Protein AF-A0A3N5I6E6-F1 (afdb_monomer_lite)

Foldseek 3Di:
DDDDDDDDDDPPPPDPPDPPDQDPLQVLLVVLQVVQCVQAVQKDWDDADNQNKTKIKGFPDRNVVSSCVSSVVSQWDKDWDDDDPRITTIITGHHDD

Sequence (9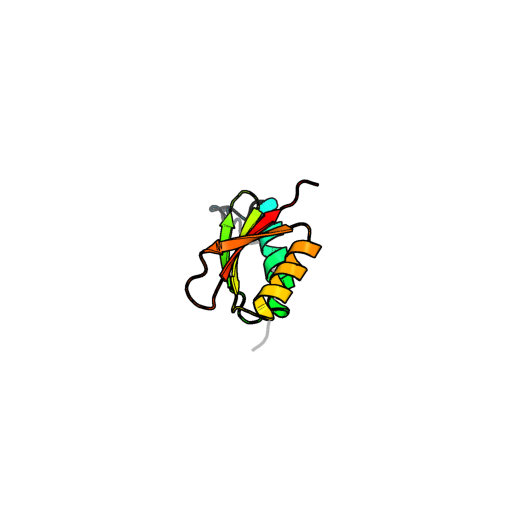7 aa):
MTRRLACVRGLVAVGLAGCAGLTAPQEQGWRAFHDCQPAASSAALEDLTLSGRVNYRTQEGVDFSAMKACMESRGYACDLGLAIGARPHTHCYPKSS

pLDDT: mean 81.46, std 18.63, range [40.81, 97.56]

Structure (mmCIF, N/CA/C/O backbone):
data_AF-A0A3N5I6E6-F1
#
_entry.id   AF-A0A3N5I6E6-F1
#
loop_
_atom_site.group_PDB
_atom_site.id
_atom_site.type_symbol
_atom_site.label_atom_id
_atom_site.label_alt_id
_atom_site.label_comp_id
_atom_site.label_asym_id
_atom_site.label_entity_id
_atom_site.label_seq_id
_atom_site.pdbx_PDB_ins_code
_atom_site.Cartn_x
_atom_site.Cartn_y
_atom_site.Cartn_z
_atom_site.occupancy
_atom_site.B_iso_or_equiv
_atom_site.auth_seq_id
_atom_site.auth_comp_id
_atom_site.auth_asym_id
_atom_site.auth_atom_id
_atom_site.pdbx_PDB_model_num
ATOM 1 N N . MET A 1 1 ? -30.050 24.456 -38.435 1.00 47.41 1 MET A N 1
ATOM 2 C CA . MET A 1 1 ? -30.247 23.129 -37.811 1.00 47.41 1 MET A CA 1
ATOM 3 C C . MET A 1 1 ? -29.920 22.045 -38.830 1.00 47.41 1 MET A C 1
ATOM 5 O O . MET A 1 1 ? -30.232 22.228 -39.998 1.00 47.41 1 MET A O 1
ATOM 9 N N . THR A 1 2 ? -29.345 20.940 -38.341 1.00 40.81 2 THR A N 1
ATOM 10 C CA . THR A 1 2 ? -29.273 19.600 -38.966 1.00 40.81 2 THR A CA 1
ATOM 11 C C . THR A 1 2 ? -28.009 19.228 -39.765 1.00 40.81 2 THR A C 1
ATOM 13 O O . THR A 1 2 ? -27.923 19.430 -40.967 1.00 40.81 2 THR A O 1
ATOM 16 N N . ARG A 1 3 ? -27.088 18.577 -39.027 1.00 50.91 3 ARG A N 1
ATOM 17 C CA . ARG A 1 3 ? -26.339 17.331 -39.317 1.00 50.91 3 ARG A CA 1
ATOM 18 C C . ARG A 1 3 ? -25.658 17.156 -40.683 1.00 50.91 3 ARG A C 1
ATOM 20 O O . ARG A 1 3 ? -26.331 17.077 -41.702 1.00 50.91 3 ARG A O 1
ATOM 27 N N . ARG A 1 4 ? -24.381 16.755 -40.631 1.00 48.66 4 ARG A N 1
ATOM 28 C CA . ARG A 1 4 ? -23.895 15.487 -41.216 1.00 48.66 4 ARG A CA 1
ATOM 29 C C . ARG A 1 4 ? -22.528 15.116 -40.636 1.00 48.66 4 ARG A C 1
ATOM 31 O O . ARG A 1 4 ? -21.570 15.871 -40.745 1.00 48.66 4 ARG A O 1
ATOM 38 N N . LEU A 1 5 ? -22.485 13.941 -40.007 1.00 54.66 5 LEU A N 1
ATOM 39 C CA . LEU A 1 5 ? -21.265 13.175 -39.787 1.00 54.66 5 LEU A CA 1
ATOM 40 C C . LEU A 1 5 ? -20.609 12.894 -41.146 1.00 54.66 5 LEU A C 1
ATOM 42 O O . LEU A 1 5 ? -21.295 12.427 -42.053 1.00 54.66 5 LEU A O 1
ATOM 46 N N . ALA A 1 6 ? -19.298 13.085 -41.255 1.00 45.50 6 ALA A N 1
ATOM 47 C CA . ALA A 1 6 ? -18.466 12.345 -42.199 1.00 45.50 6 ALA A CA 1
ATOM 48 C C . ALA A 1 6 ? -17.021 12.345 -41.688 1.00 45.50 6 ALA A C 1
ATOM 50 O O . ALA A 1 6 ? -16.291 13.327 -41.770 1.00 45.50 6 ALA A O 1
ATOM 51 N N . CYS A 1 7 ? -16.665 11.214 -41.095 1.00 47.50 7 CYS A N 1
ATOM 52 C CA . CYS A 1 7 ? -15.341 10.835 -40.645 1.00 47.50 7 CYS A CA 1
ATOM 53 C C . CYS A 1 7 ? -14.402 10.739 -41.858 1.00 47.50 7 CYS A C 1
ATOM 55 O O . CYS A 1 7 ? -14.628 9.887 -42.711 1.00 47.50 7 CYS A O 1
ATOM 57 N N . VAL A 1 8 ? -13.353 11.562 -41.948 1.00 46.03 8 VAL A N 1
ATOM 58 C CA . VAL A 1 8 ? -12.215 11.286 -42.839 1.00 46.03 8 VAL A CA 1
ATOM 59 C C . VAL A 1 8 ? -10.918 11.699 -42.149 1.00 46.03 8 VAL A C 1
ATOM 61 O O . VAL A 1 8 ? -10.545 12.864 -42.119 1.00 46.03 8 VAL A O 1
ATOM 64 N N . ARG A 1 9 ? -10.242 10.675 -41.615 1.00 48.44 9 ARG A N 1
ATOM 65 C CA . ARG A 1 9 ? -8.791 10.465 -41.724 1.00 48.44 9 ARG A CA 1
ATOM 66 C C . ARG A 1 9 ? -7.916 11.698 -41.466 1.00 48.44 9 ARG A C 1
ATOM 68 O O . ARG A 1 9 ? -7.191 12.150 -42.343 1.00 48.44 9 ARG A O 1
ATOM 75 N N . GLY A 1 10 ? -7.914 12.171 -40.227 1.00 41.88 10 GLY A N 1
ATOM 76 C CA . GLY A 1 10 ? -6.770 12.897 -39.685 1.00 41.88 10 GLY A CA 1
ATOM 77 C C . GLY A 1 10 ? -5.907 11.907 -38.920 1.00 41.88 10 GLY A C 1
ATOM 78 O O . GLY A 1 10 ? -6.340 11.404 -37.889 1.00 41.88 10 GLY A O 1
ATOM 79 N N . LEU A 1 11 ? -4.728 11.586 -39.448 1.00 50.59 11 LEU A N 1
ATOM 80 C CA . LEU A 1 11 ? -3.659 10.876 -38.751 1.00 50.59 11 LEU A CA 1
ATOM 81 C C . LEU A 1 11 ? -3.327 11.615 -37.451 1.00 50.59 11 LEU A C 1
ATOM 83 O O . LEU A 1 11 ? -2.500 12.520 -37.429 1.00 50.59 11 LEU A O 1
ATOM 87 N N . VAL A 1 12 ? -3.970 11.224 -36.356 1.00 46.72 12 VAL A N 1
ATOM 88 C CA . VAL A 1 12 ? -3.564 11.633 -35.016 1.00 46.72 12 VAL A CA 1
ATOM 89 C C . VAL A 1 12 ? -2.438 10.689 -34.603 1.00 46.72 12 VAL A C 1
ATOM 91 O O . VAL A 1 12 ? -2.597 9.796 -33.779 1.00 46.72 12 VAL A O 1
ATOM 94 N N . ALA A 1 13 ? -1.279 10.880 -35.234 1.00 48.59 13 ALA A N 1
ATOM 95 C CA . ALA A 1 13 ? 0.001 10.514 -34.654 1.00 48.59 13 ALA A CA 1
ATOM 96 C C . ALA A 1 13 ? 0.253 11.487 -33.490 1.00 48.59 13 ALA A C 1
ATOM 98 O O . ALA A 1 13 ? 1.049 12.417 -33.598 1.00 48.59 13 ALA A O 1
ATOM 99 N N . VAL A 1 14 ? -0.506 11.341 -32.398 1.00 55.41 14 VAL A N 1
ATOM 100 C CA . VAL A 1 14 ? -0.167 12.013 -31.143 1.00 55.41 14 VAL A CA 1
ATOM 101 C C . VAL A 1 14 ? 1.071 11.317 -30.627 1.00 55.41 14 VAL A C 1
ATOM 103 O O . VAL A 1 14 ? 1.081 10.107 -30.404 1.00 55.41 14 VAL A O 1
ATOM 106 N N . GLY A 1 15 ? 2.134 12.108 -30.562 1.00 43.91 15 GLY A N 1
ATOM 107 C CA . GLY A 1 15 ? 3.467 11.668 -30.233 1.00 43.91 15 GLY A CA 1
ATOM 108 C C . GLY A 1 15 ? 3.484 10.801 -28.984 1.00 43.91 15 GLY A C 1
ATOM 109 O O . GLY A 1 15 ? 2.900 11.134 -27.954 1.00 43.91 15 GLY A O 1
ATOM 110 N N . LEU A 1 16 ? 4.231 9.709 -29.099 1.00 48.34 16 LEU A N 1
ATOM 111 C CA . LEU A 1 16 ? 4.863 8.991 -28.003 1.00 48.34 16 LEU A CA 1
ATOM 112 C C . LEU A 1 16 ? 5.816 9.950 -27.267 1.00 48.34 16 LEU A C 1
ATOM 114 O O . LEU A 1 16 ? 7.033 9.856 -27.384 1.00 48.34 16 LEU A O 1
ATOM 118 N N . ALA A 1 17 ? 5.266 10.912 -26.535 1.00 48.91 17 ALA A N 1
ATOM 119 C CA . ALA A 1 17 ? 5.997 11.714 -25.571 1.00 48.91 17 ALA A CA 1
ATOM 120 C C . ALA A 1 17 ? 5.859 11.028 -24.203 1.00 48.91 17 ALA A C 1
ATOM 122 O O . ALA A 1 17 ? 5.014 11.38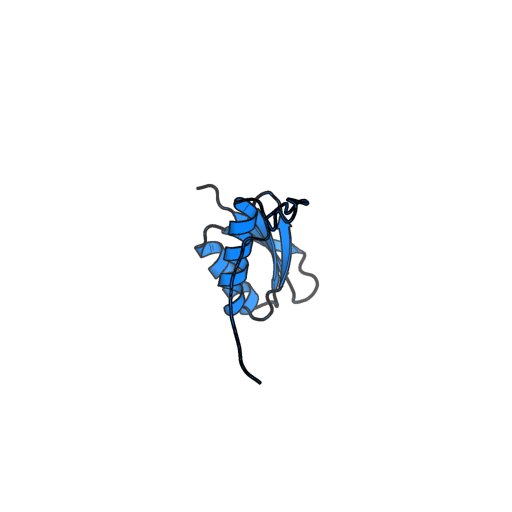7 -23.395 1.00 48.91 17 ALA A O 1
ATOM 123 N N . GLY A 1 18 ? 6.657 9.978 -23.990 1.00 47.00 18 GLY A N 1
ATOM 124 C CA . GLY A 1 18 ? 7.062 9.507 -22.660 1.00 47.00 18 GLY A CA 1
ATOM 125 C C . GLY A 1 18 ? 5.964 9.151 -21.650 1.00 47.00 18 GLY A C 1
ATOM 126 O O . GLY A 1 18 ? 6.005 9.641 -20.527 1.00 47.00 18 GLY A O 1
ATOM 127 N N . CYS A 1 19 ? 5.037 8.243 -21.968 1.00 53.19 19 CYS A N 1
ATOM 128 C CA . CYS A 1 19 ? 4.311 7.519 -20.919 1.00 53.19 19 CYS A CA 1
ATOM 129 C C . CYS A 1 19 ? 5.221 6.408 -20.380 1.00 53.19 19 CYS A C 1
ATOM 131 O O . CYS A 1 19 ? 5.113 5.258 -20.803 1.00 53.19 19 CYS A O 1
ATOM 133 N N . ALA A 1 20 ? 6.143 6.735 -19.475 1.00 61.53 20 ALA A N 1
ATOM 134 C CA . ALA A 1 20 ? 6.748 5.713 -18.627 1.00 61.53 20 ALA A CA 1
ATOM 135 C C . ALA A 1 20 ? 5.642 5.192 -17.691 1.00 61.53 20 ALA A C 1
ATOM 137 O O . ALA A 1 20 ? 5.440 5.713 -16.599 1.00 61.53 20 ALA A O 1
ATOM 138 N N . GLY A 1 21 ? 4.834 4.252 -18.190 1.00 77.38 21 GLY A N 1
ATOM 139 C CA . GLY A 1 21 ? 3.812 3.567 -17.407 1.00 77.38 21 GLY A CA 1
ATOM 140 C C . GLY A 1 21 ? 4.439 2.792 -16.250 1.00 77.38 21 GLY A C 1
ATOM 141 O O . GLY A 1 21 ? 5.653 2.576 -16.218 1.00 77.38 21 GLY A O 1
ATOM 142 N N . LEU A 1 22 ? 3.605 2.371 -15.300 1.00 85.25 22 LEU A N 1
ATOM 143 C CA . LEU A 1 22 ? 4.046 1.509 -14.208 1.00 85.25 22 LEU A CA 1
ATOM 144 C C . LEU A 1 22 ? 4.730 0.259 -14.776 1.00 85.25 22 LEU A C 1
ATOM 146 O O . LEU A 1 22 ? 4.264 -0.335 -15.754 1.00 85.25 22 LEU A O 1
ATOM 150 N N . THR A 1 23 ? 5.837 -0.157 -14.161 1.00 90.81 23 THR A N 1
ATOM 151 C CA . THR A 1 23 ? 6.412 -1.476 -14.453 1.00 90.81 23 THR A CA 1
ATOM 152 C C . THR A 1 23 ? 5.397 -2.566 -14.095 1.00 90.81 23 THR A C 1
ATOM 154 O O . THR A 1 23 ? 4.501 -2.339 -13.284 1.00 90.81 23 THR A O 1
ATOM 157 N N . ALA A 1 24 ? 5.521 -3.777 -14.647 1.00 92.00 24 ALA A N 1
ATOM 158 C CA . ALA A 1 24 ? 4.594 -4.862 -14.301 1.00 92.00 24 ALA A CA 1
ATOM 159 C C . ALA A 1 24 ? 4.498 -5.132 -12.775 1.00 92.00 24 ALA A C 1
ATOM 161 O O . ALA A 1 24 ? 3.378 -5.252 -12.275 1.00 92.00 24 ALA A O 1
ATOM 162 N N . PRO A 1 25 ? 5.608 -5.138 -12.002 1.00 92.38 25 PRO A N 1
ATOM 163 C CA . PRO A 1 25 ? 5.538 -5.226 -10.541 1.00 92.38 25 PRO A CA 1
ATOM 164 C C . PRO A 1 25 ? 4.799 -4.054 -9.884 1.00 92.38 25 PRO A C 1
ATOM 166 O O . PRO A 1 25 ? 4.047 -4.252 -8.930 1.00 92.38 25 PRO A O 1
ATOM 169 N N . GLN A 1 26 ? 4.988 -2.831 -10.388 1.00 94.25 26 GLN A N 1
ATOM 170 C CA . GLN A 1 26 ? 4.262 -1.664 -9.892 1.00 94.25 26 GLN A CA 1
ATOM 171 C C . GLN A 1 26 ? 2.767 -1.767 -10.195 1.00 94.25 26 GLN A C 1
ATOM 173 O O . GLN A 1 26 ? 1.955 -1.590 -9.296 1.00 94.25 26 GLN A O 1
ATOM 178 N N . GLU A 1 27 ? 2.391 -2.114 -11.423 1.00 94.62 27 GLU A N 1
ATOM 179 C CA . GLU A 1 27 ? 0.994 -2.295 -11.823 1.00 94.62 27 GLU A CA 1
ATOM 180 C C . GLU A 1 27 ? 0.292 -3.343 -10.942 1.00 94.62 27 GLU A C 1
ATOM 182 O O . GLU A 1 27 ? -0.841 -3.137 -10.507 1.00 94.62 27 GLU A O 1
ATOM 187 N N . GLN A 1 28 ? 0.977 -4.443 -10.607 1.00 94.94 28 GLN A N 1
ATOM 188 C CA . GLN A 1 28 ? 0.457 -5.445 -9.677 1.00 94.94 28 GLN A CA 1
ATOM 189 C C . GLN A 1 28 ? 0.236 -4.865 -8.272 1.00 94.94 28 GLN A C 1
ATOM 191 O O . GLN A 1 28 ? -0.835 -5.060 -7.695 1.00 94.94 28 GLN A O 1
ATOM 196 N N . GLY A 1 29 ? 1.213 -4.120 -7.743 1.00 95.56 29 GLY A N 1
ATOM 197 C CA . GLY A 1 29 ? 1.111 -3.463 -6.436 1.00 95.56 29 GLY A CA 1
ATOM 198 C C . GLY A 1 29 ? -0.001 -2.422 -6.373 1.00 95.56 29 GLY A C 1
ATOM 199 O O . GLY A 1 29 ? -0.779 -2.406 -5.420 1.00 95.56 29 GLY A O 1
ATOM 200 N N . TRP A 1 30 ? -0.124 -1.606 -7.419 1.00 95.81 30 TRP A N 1
ATOM 201 C CA . TRP A 1 30 ? -1.188 -0.621 -7.579 1.00 95.81 30 TRP A CA 1
ATOM 202 C C . TRP A 1 30 ? -2.571 -1.274 -7.527 1.00 95.81 30 TRP A C 1
ATOM 204 O O . TRP A 1 30 ? -3.429 -0.863 -6.745 1.00 95.81 30 TRP A O 1
ATOM 214 N N . ARG A 1 31 ? -2.778 -2.335 -8.319 1.00 96.81 31 ARG A N 1
ATOM 215 C CA . ARG A 1 31 ? -4.045 -3.078 -8.342 1.00 96.81 31 ARG A CA 1
ATOM 216 C C . ARG A 1 31 ? -4.346 -3.734 -7.002 1.00 96.81 31 ARG A C 1
ATOM 218 O O . ARG A 1 31 ? -5.460 -3.610 -6.510 1.00 96.81 31 ARG A O 1
ATOM 225 N N . ALA A 1 32 ? -3.363 -4.398 -6.394 1.00 97.12 32 ALA A N 1
ATOM 226 C CA . ALA A 1 32 ? -3.545 -5.039 -5.095 1.00 97.12 32 ALA A CA 1
ATOM 227 C C . ALA A 1 32 ? -3.974 -4.027 -4.025 1.00 97.12 32 ALA A C 1
ATOM 229 O O . ALA A 1 32 ? -4.939 -4.280 -3.308 1.00 97.12 32 ALA A O 1
ATOM 230 N N . PHE A 1 33 ? -3.318 -2.862 -3.976 1.00 97.44 33 PHE A N 1
ATOM 231 C CA . PHE A 1 33 ? -3.693 -1.789 -3.063 1.00 97.44 33 PHE A CA 1
ATOM 232 C C . PHE A 1 33 ? -5.132 -1.316 -3.302 1.00 97.44 33 PHE A C 1
ATOM 234 O O . PHE A 1 33 ? -5.936 -1.320 -2.372 1.00 97.44 33 PHE A O 1
ATOM 241 N N . HIS A 1 34 ? -5.478 -0.930 -4.532 1.00 97.25 34 HIS A N 1
ATOM 242 C CA . HIS A 1 34 ? -6.791 -0.346 -4.816 1.00 97.25 34 HIS A CA 1
ATOM 243 C C . HIS A 1 34 ? -7.943 -1.339 -4.705 1.00 97.25 34 HIS A C 1
ATOM 245 O O . HIS A 1 34 ? -9.043 -0.941 -4.335 1.00 97.25 34 HIS A O 1
ATOM 251 N N . ASP A 1 35 ? -7.696 -2.622 -4.945 1.00 97.56 35 ASP A N 1
ATOM 252 C CA . ASP A 1 35 ? -8.699 -3.650 -4.696 1.00 97.56 35 ASP A CA 1
ATOM 253 C C . ASP A 1 35 ? -8.927 -3.889 -3.191 1.00 97.56 35 ASP A C 1
ATOM 255 O O . ASP A 1 35 ? -10.014 -4.307 -2.795 1.00 97.56 35 ASP A O 1
ATOM 259 N N . CYS A 1 36 ? -7.914 -3.650 -2.350 1.00 96.81 36 CYS A N 1
ATOM 260 C CA . CYS A 1 36 ? -8.003 -3.803 -0.894 1.00 96.81 36 CYS A CA 1
ATOM 261 C C . CYS A 1 36 ? -8.489 -2.539 -0.174 1.00 96.81 36 CYS A C 1
ATOM 263 O O . CYS A 1 36 ? -9.093 -2.637 0.892 1.00 96.81 36 CYS A O 1
ATOM 265 N N . GLN A 1 37 ? -8.284 -1.360 -0.765 1.00 96.50 37 GLN A N 1
ATOM 266 C CA . GLN A 1 37 ? -8.674 -0.067 -0.201 1.00 96.50 37 GLN A CA 1
ATOM 267 C C . GLN A 1 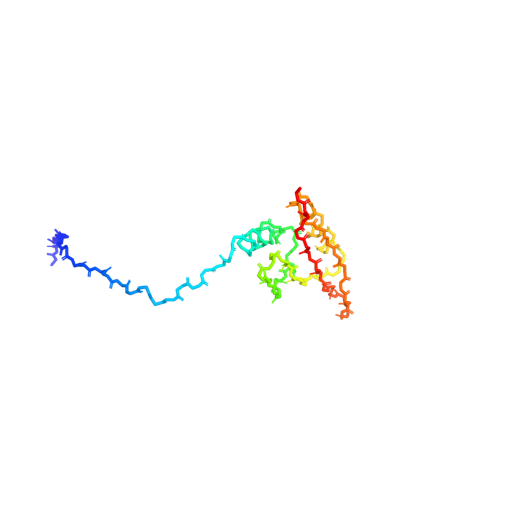37 ? -10.155 0.015 0.240 1.00 96.50 37 GLN A C 1
ATOM 269 O O . GLN A 1 37 ? -10.414 0.597 1.292 1.00 96.50 37 GLN A O 1
ATOM 274 N N . PRO A 1 38 ? -11.144 -0.589 -0.455 1.00 95.50 38 PRO A N 1
ATOM 275 C CA . PRO A 1 38 ? -12.534 -0.587 0.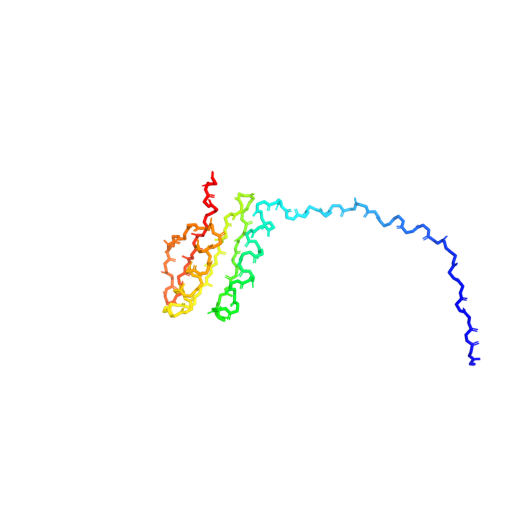005 1.00 95.50 38 PRO A CA 1
ATOM 276 C C . PRO A 1 38 ? -12.759 -1.262 1.367 1.00 95.50 38 PRO A C 1
ATOM 278 O O . PRO A 1 38 ? -13.733 -0.939 2.041 1.00 95.50 38 PRO A O 1
ATOM 281 N N . ALA A 1 39 ? -11.877 -2.179 1.784 1.00 90.69 39 ALA A N 1
ATOM 282 C CA . ALA A 1 39 ? -11.948 -2.831 3.094 1.00 90.69 39 ALA A CA 1
ATOM 283 C C . ALA A 1 39 ? -11.384 -1.962 4.236 1.00 90.69 39 ALA A C 1
ATOM 285 O O . ALA A 1 39 ? -11.602 -2.278 5.403 1.00 90.69 39 ALA A O 1
ATOM 286 N N . ALA A 1 40 ? -10.671 -0.880 3.909 1.00 92.44 40 ALA A N 1
ATOM 287 C CA . ALA A 1 40 ? -10.037 0.031 4.856 1.00 92.44 40 ALA A CA 1
ATOM 288 C C . ALA A 1 40 ? -10.123 1.471 4.331 1.00 92.44 40 ALA A C 1
ATOM 290 O O . ALA A 1 40 ? -9.230 1.962 3.642 1.00 92.44 40 ALA A O 1
ATOM 291 N N . SER A 1 41 ? -11.210 2.168 4.664 1.00 90.50 41 SER A N 1
ATOM 292 C CA . SER A 1 41 ? -11.515 3.495 4.106 1.00 90.50 41 SER A CA 1
ATOM 293 C C . SER A 1 41 ? -10.454 4.567 4.394 1.00 90.50 41 SER A C 1
ATOM 295 O O . SER A 1 41 ? -10.322 5.528 3.636 1.00 90.50 41 SER A O 1
ATOM 297 N N . SER A 1 42 ? -9.669 4.402 5.465 1.00 93.12 42 SER A N 1
ATOM 298 C CA . SER A 1 42 ? -8.562 5.298 5.813 1.00 93.12 42 SER A CA 1
ATOM 299 C C . SER A 1 42 ? -7.252 4.999 5.071 1.00 93.12 42 SER A C 1
ATOM 301 O O . SER A 1 42 ? -6.285 5.756 5.233 1.00 93.12 42 SER A O 1
ATOM 303 N N . ALA A 1 43 ? -7.197 3.916 4.283 1.00 94.06 43 ALA A N 1
ATOM 304 C CA . ALA A 1 43 ? -6.007 3.504 3.554 1.00 94.06 43 ALA A CA 1
ATOM 305 C C . ALA A 1 43 ? -5.637 4.530 2.479 1.00 94.06 43 ALA A C 1
ATOM 307 O O . ALA A 1 43 ? -6.426 4.853 1.586 1.00 94.06 43 ALA A O 1
ATOM 308 N N . ALA A 1 44 ? -4.401 5.012 2.539 1.00 95.12 44 ALA A N 1
ATOM 309 C CA . ALA A 1 44 ? -3.834 5.920 1.557 1.00 95.12 44 ALA A CA 1
ATOM 310 C C . ALA A 1 44 ? -2.465 5.408 1.110 1.00 95.12 44 ALA A C 1
ATOM 312 O O . ALA A 1 44 ? -1.576 5.206 1.939 1.00 95.12 44 ALA A O 1
ATOM 313 N N . LEU A 1 45 ? -2.314 5.222 -0.200 1.00 95.62 45 LEU A N 1
ATOM 314 C CA . LEU A 1 45 ? -1.045 4.872 -0.823 1.00 95.62 45 LEU A CA 1
ATOM 315 C C . LEU A 1 45 ? -0.070 6.042 -0.665 1.00 95.62 45 LEU A C 1
ATOM 317 O O . LEU A 1 45 ? -0.424 7.186 -0.949 1.00 95.62 45 LEU A O 1
ATOM 321 N N . GLU A 1 46 ? 1.140 5.752 -0.201 1.00 94.12 46 GLU A N 1
ATOM 322 C CA . GLU A 1 46 ? 2.207 6.741 -0.036 1.00 94.12 46 GLU A CA 1
ATOM 323 C C . GLU A 1 46 ? 3.254 6.615 -1.137 1.00 94.12 46 GLU A C 1
ATOM 325 O O . GLU A 1 46 ? 3.672 7.618 -1.707 1.00 94.12 46 GLU A O 1
ATOM 330 N N . ASP A 1 47 ? 3.666 5.385 -1.443 1.00 93.38 47 ASP A N 1
ATOM 331 C CA . ASP A 1 47 ? 4.698 5.116 -2.437 1.00 93.38 47 ASP A CA 1
ATOM 332 C C . ASP A 1 47 ? 4.548 3.707 -3.030 1.00 93.38 47 ASP A C 1
ATOM 334 O O . ASP A 1 47 ? 4.019 2.785 -2.401 1.00 93.38 47 ASP A O 1
ATOM 338 N N . LEU A 1 48 ? 5.028 3.551 -4.260 1.00 94.19 48 LEU A N 1
ATOM 339 C CA . LEU A 1 48 ? 5.012 2.311 -5.020 1.00 94.19 48 LEU A CA 1
ATOM 340 C C . LEU A 1 48 ? 6.338 2.164 -5.769 1.00 94.19 48 LEU A C 1
ATOM 342 O O . LEU A 1 48 ? 6.578 2.788 -6.806 1.00 94.19 48 LEU A O 1
ATOM 346 N N . THR A 1 49 ? 7.211 1.304 -5.256 1.00 93.56 49 THR A N 1
ATOM 347 C CA . THR A 1 49 ? 8.573 1.173 -5.786 1.00 93.56 49 THR A CA 1
ATOM 348 C C . THR A 1 49 ? 8.614 0.360 -7.077 1.00 93.56 49 THR A C 1
ATOM 350 O O . THR A 1 49 ? 7.749 -0.475 -7.330 1.00 93.56 49 THR A O 1
ATOM 353 N N . LEU A 1 50 ? 9.691 0.501 -7.858 1.00 91.88 50 LEU A N 1
ATOM 354 C CA . LEU A 1 50 ? 9.925 -0.290 -9.079 1.00 91.88 50 LEU A CA 1
ATOM 355 C C . LEU A 1 50 ? 9.905 -1.813 -8.855 1.00 91.88 50 LEU A C 1
ATOM 357 O O . LEU A 1 50 ? 9.618 -2.559 -9.789 1.00 91.88 50 LEU A O 1
ATOM 361 N N . SER A 1 51 ? 10.189 -2.272 -7.630 1.00 91.81 51 SER A N 1
ATOM 362 C CA . SER A 1 51 ? 10.131 -3.686 -7.240 1.00 91.81 51 SER A CA 1
ATOM 363 C C . SER A 1 51 ? 8.713 -4.178 -6.928 1.00 91.81 51 SER A C 1
ATOM 365 O O . SER A 1 51 ? 8.551 -5.323 -6.522 1.00 91.81 51 SER A O 1
ATOM 367 N N . GLY A 1 52 ? 7.697 -3.318 -7.043 1.00 93.25 52 GLY A N 1
ATOM 368 C CA . GLY A 1 52 ? 6.315 -3.623 -6.680 1.00 93.25 52 GLY A CA 1
ATOM 369 C C . GLY A 1 52 ? 6.032 -3.564 -5.179 1.00 93.25 52 GLY A C 1
ATOM 370 O O . GLY A 1 52 ? 4.987 -4.046 -4.751 1.00 93.25 52 GLY A O 1
ATOM 371 N N . ARG A 1 53 ? 6.936 -2.995 -4.362 1.00 95.31 53 ARG A N 1
ATOM 372 C CA . ARG A 1 53 ? 6.665 -2.786 -2.931 1.00 95.31 53 ARG A CA 1
ATOM 373 C C . ARG A 1 53 ? 5.646 -1.665 -2.778 1.00 95.31 53 ARG A C 1
ATOM 375 O O . ARG A 1 53 ? 5.860 -0.567 -3.289 1.00 95.31 53 ARG A O 1
ATOM 382 N N . VAL A 1 54 ? 4.584 -1.951 -2.039 1.00 96.31 54 VAL A N 1
ATOM 383 C CA . VAL A 1 54 ? 3.493 -1.021 -1.755 1.00 96.31 54 VAL A CA 1
ATOM 384 C C . VAL A 1 54 ? 3.701 -0.442 -0.364 1.00 96.31 54 VAL A C 1
ATOM 386 O O . VAL A 1 54 ? 3.722 -1.183 0.618 1.00 96.31 54 VAL A O 1
ATOM 389 N N . ASN A 1 55 ? 3.840 0.876 -0.281 1.00 94.94 55 ASN A N 1
ATOM 390 C CA . ASN A 1 55 ? 3.907 1.610 0.975 1.00 94.94 55 ASN A CA 1
ATOM 391 C C . ASN A 1 55 ? 2.599 2.372 1.156 1.00 94.94 55 ASN A C 1
ATOM 393 O O . ASN A 1 55 ? 2.228 3.182 0.305 1.00 94.94 55 ASN A O 1
ATOM 397 N N . TYR A 1 56 ? 1.897 2.128 2.253 1.00 94.25 56 TYR A N 1
ATOM 398 C CA . TYR A 1 56 ? 0.656 2.831 2.547 1.00 94.25 56 TYR A CA 1
ATOM 399 C C . TYR A 1 56 ? 0.520 3.127 4.033 1.00 94.25 56 TYR A C 1
ATOM 401 O O . TYR A 1 56 ? 1.133 2.483 4.882 1.00 94.25 56 TYR A O 1
ATOM 409 N N . ARG A 1 57 ? -0.361 4.073 4.339 1.00 93.44 57 ARG A N 1
ATOM 410 C CA . ARG A 1 57 ? -0.814 4.370 5.697 1.00 93.44 57 ARG A CA 1
ATOM 411 C C . ARG A 1 57 ? -2.276 3.983 5.859 1.00 93.44 57 ARG A C 1
ATOM 413 O O . ARG A 1 57 ? -3.070 4.176 4.941 1.00 93.44 57 ARG A O 1
ATOM 420 N N . THR A 1 58 ? -2.643 3.503 7.036 1.00 91.25 58 THR A N 1
ATOM 421 C CA . THR A 1 58 ? -4.035 3.276 7.466 1.00 91.25 58 THR A CA 1
ATOM 422 C C . THR A 1 58 ? -4.221 3.844 8.863 1.00 91.25 58 THR A C 1
ATOM 424 O O . THR A 1 58 ? -3.244 4.108 9.558 1.00 91.25 58 THR A O 1
ATOM 427 N N . GLN A 1 59 ? -5.459 4.046 9.302 1.00 90.31 59 GLN A N 1
ATOM 428 C CA . GLN A 1 59 ? -5.743 4.178 10.729 1.00 90.31 59 GLN A CA 1
ATOM 429 C C . GLN A 1 59 ? -5.459 2.840 11.437 1.00 90.31 59 GLN A C 1
ATOM 431 O O . GLN A 1 59 ? -5.633 1.771 10.844 1.00 90.31 59 GLN A O 1
ATOM 436 N N . GLU A 1 60 ? -4.987 2.882 12.685 1.00 81.44 60 GLU A N 1
ATOM 437 C CA . GLU A 1 60 ? -4.841 1.673 13.508 1.00 81.44 60 GLU A CA 1
ATOM 438 C C . GLU A 1 60 ? -6.179 0.963 13.749 1.00 81.44 60 GLU A C 1
ATOM 440 O O . GLU A 1 60 ? -7.260 1.537 13.613 1.00 81.44 60 GLU A O 1
ATOM 445 N N . GLY A 1 61 ? -6.098 -0.307 14.147 1.00 84.62 61 GLY A N 1
ATOM 446 C CA . GLY A 1 61 ? -7.264 -1.130 14.447 1.00 84.62 61 GLY A CA 1
ATOM 447 C C . GLY A 1 61 ? -7.778 -1.878 13.220 1.00 84.62 61 GLY A C 1
ATOM 448 O O . GLY A 1 61 ? -7.007 -2.557 12.541 1.00 84.62 61 GLY A O 1
ATOM 449 N N . VAL A 1 62 ? -9.089 -1.798 12.977 1.00 87.88 62 VAL A N 1
ATOM 450 C CA . VAL A 1 62 ? -9.790 -2.625 11.977 1.00 87.88 62 VAL A CA 1
ATOM 451 C C . VAL A 1 62 ? -9.322 -2.326 10.554 1.00 87.88 62 VAL A C 1
ATOM 453 O O . VAL A 1 62 ? -9.092 -3.256 9.789 1.00 87.88 62 VAL A O 1
ATOM 456 N N . ASP A 1 63 ? -9.114 -1.055 10.214 1.00 91.06 63 ASP A N 1
ATOM 457 C CA . ASP A 1 63 ? -8.647 -0.665 8.880 1.00 91.06 63 ASP A CA 1
ATOM 458 C C . ASP A 1 63 ? -7.257 -1.244 8.584 1.00 91.06 63 ASP A C 1
ATOM 460 O O . ASP A 1 63 ? -7.033 -1.823 7.521 1.00 91.06 63 ASP A O 1
ATOM 464 N N . PHE A 1 64 ? -6.330 -1.154 9.542 1.00 90.44 64 PHE A N 1
ATOM 465 C CA . PHE A 1 64 ? -5.011 -1.765 9.408 1.00 90.44 64 PHE A CA 1
ATOM 466 C C . PHE A 1 64 ? -5.097 -3.287 9.228 1.00 90.44 64 PHE A C 1
ATOM 468 O O . PHE A 1 64 ? -4.490 -3.828 8.300 1.00 90.44 64 PHE A O 1
ATOM 475 N N . SER A 1 65 ? -5.842 -3.987 10.091 1.00 91.44 65 SER A N 1
ATOM 476 C CA . SER A 1 65 ? -5.912 -5.451 10.041 1.00 91.44 65 SER A CA 1
ATOM 477 C C . SER A 1 65 ? -6.609 -5.957 8.776 1.00 91.44 65 SER A C 1
ATOM 479 O O . SER A 1 65 ? -6.124 -6.910 8.164 1.00 91.44 65 SER A O 1
ATOM 481 N N . ALA A 1 66 ? -7.677 -5.289 8.332 1.00 94.31 66 ALA A N 1
ATOM 482 C CA . ALA A 1 66 ? -8.380 -5.605 7.092 1.00 94.31 66 ALA A CA 1
ATOM 483 C C . ALA A 1 66 ? -7.491 -5.383 5.861 1.00 94.31 66 ALA A C 1
ATOM 485 O O . ALA A 1 66 ? -7.392 -6.263 5.001 1.00 94.31 66 ALA A O 1
ATOM 486 N N . MET A 1 67 ? -6.789 -4.245 5.800 1.00 95.19 67 MET A N 1
ATOM 487 C CA . MET A 1 67 ? -5.891 -3.932 4.688 1.00 95.19 67 MET A CA 1
ATOM 488 C C . MET A 1 67 ? -4.723 -4.918 4.618 1.00 95.19 67 MET A C 1
ATOM 490 O O . MET A 1 67 ? -4.442 -5.471 3.554 1.00 95.19 67 MET A O 1
ATOM 494 N N . LYS A 1 68 ? -4.082 -5.190 5.763 1.00 93.94 68 LYS A N 1
ATOM 495 C CA . LYS A 1 68 ? -2.975 -6.146 5.859 1.00 93.94 68 LYS A CA 1
ATOM 496 C C . LYS A 1 68 ? -3.407 -7.538 5.397 1.00 93.94 68 LYS A C 1
ATOM 498 O O . LYS A 1 68 ? -2.764 -8.108 4.520 1.00 93.94 68 LYS A O 1
ATOM 503 N N . ALA A 1 69 ? -4.512 -8.060 5.931 1.00 95.31 69 ALA A N 1
ATOM 504 C CA . ALA A 1 69 ? -5.008 -9.385 5.566 1.00 95.31 69 ALA A CA 1
ATOM 505 C C . ALA A 1 69 ? -5.352 -9.481 4.068 1.00 95.31 69 ALA A C 1
ATOM 507 O O . ALA A 1 69 ? -5.008 -10.467 3.411 1.00 95.31 69 ALA A O 1
ATOM 508 N N . CYS A 1 70 ? -5.980 -8.442 3.505 1.00 97.00 70 CYS A N 1
ATOM 509 C CA . CYS A 1 70 ? -6.297 -8.400 2.080 1.00 97.00 70 CYS A CA 1
ATOM 510 C C . CYS A 1 70 ? -5.030 -8.424 1.213 1.00 97.00 70 CYS A C 1
ATOM 512 O O . CYS A 1 70 ? -4.920 -9.260 0.312 1.00 97.00 70 CYS A O 1
ATOM 514 N N . MET A 1 71 ? -4.042 -7.579 1.517 1.00 97.12 71 MET A N 1
ATOM 515 C CA . MET A 1 71 ? -2.766 -7.553 0.798 1.00 97.12 71 MET A CA 1
ATOM 516 C C . MET A 1 71 ? -2.034 -8.897 0.903 1.00 97.12 71 MET A C 1
ATOM 518 O O . MET A 1 71 ? -1.540 -9.423 -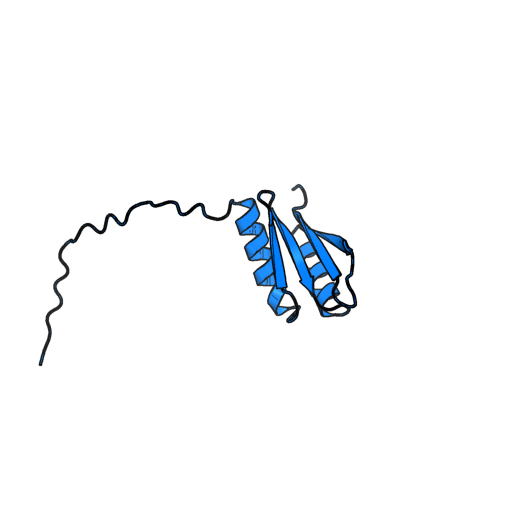0.098 1.00 97.12 71 MET A O 1
ATOM 522 N N . GLU A 1 72 ? -2.018 -9.511 2.088 1.00 96.06 72 GLU A N 1
ATOM 523 C CA . GLU A 1 72 ? -1.344 -10.791 2.305 1.00 96.06 72 GLU A CA 1
ATOM 524 C C . GLU A 1 72 ? -1.972 -11.952 1.529 1.00 96.06 72 GLU A C 1
ATOM 526 O O . GLU A 1 72 ? -1.240 -12.797 0.998 1.00 96.06 72 GLU A O 1
ATOM 531 N N . SER A 1 73 ? -3.304 -11.958 1.403 1.00 96.25 73 SER A N 1
ATOM 532 C CA . SER A 1 73 ? -4.045 -12.924 0.579 1.00 96.25 73 SER A CA 1
ATOM 533 C C . SER A 1 73 ? -3.731 -12.800 -0.916 1.00 96.25 73 SER A C 1
ATOM 535 O O . SER A 1 73 ? -3.835 -13.773 -1.660 1.00 96.25 73 SER A O 1
ATOM 537 N N . ARG A 1 74 ? -3.282 -11.616 -1.350 1.00 94.88 74 ARG A N 1
ATOM 538 C CA . ARG A 1 74 ? -2.904 -11.301 -2.736 1.00 94.88 74 ARG A CA 1
ATOM 539 C C . ARG A 1 74 ? -1.426 -11.537 -3.030 1.00 94.88 74 ARG A C 1
ATOM 541 O O . ARG A 1 74 ? -0.919 -11.078 -4.049 1.00 94.88 74 ARG A O 1
ATOM 548 N N . GLY A 1 75 ? -0.737 -12.255 -2.146 1.00 95.69 75 GLY A N 1
ATOM 549 C CA . GLY A 1 75 ? 0.660 -12.616 -2.344 1.00 95.69 75 GLY A CA 1
ATOM 550 C C . GLY A 1 75 ? 1.644 -11.550 -1.877 1.00 95.69 75 GLY A C 1
ATOM 551 O O . GLY A 1 75 ? 2.787 -11.578 -2.311 1.00 95.69 75 GLY A O 1
ATOM 552 N N . TYR A 1 76 ? 1.246 -10.643 -0.983 1.00 96.25 76 TYR A N 1
ATOM 553 C CA . TYR A 1 76 ? 2.184 -9.735 -0.322 1.00 96.25 76 TYR A CA 1
ATOM 554 C C . TYR A 1 76 ? 2.570 -10.250 1.071 1.00 96.25 76 TYR A C 1
ATOM 556 O O . TYR A 1 76 ? 1.849 -11.030 1.691 1.00 96.25 76 TYR A O 1
ATOM 564 N N . ALA A 1 77 ? 3.740 -9.861 1.559 1.00 95.06 77 ALA A N 1
ATOM 565 C CA . ALA A 1 77 ? 4.139 -9.962 2.958 1.00 95.06 77 ALA A CA 1
ATOM 566 C C . ALA A 1 77 ? 4.209 -8.538 3.513 1.00 95.06 77 ALA A C 1
ATOM 568 O O . ALA A 1 77 ? 4.880 -7.698 2.915 1.00 95.06 77 ALA A O 1
ATOM 569 N N . CYS A 1 78 ? 3.475 -8.253 4.588 1.00 93.06 78 CYS A N 1
ATOM 570 C CA . CYS A 1 78 ? 3.276 -6.888 5.063 1.00 93.06 78 CYS A CA 1
ATOM 571 C C . CYS A 1 78 ? 3.861 -6.682 6.461 1.00 93.06 78 CYS A C 1
ATOM 573 O O . CYS A 1 78 ? 3.365 -7.230 7.454 1.00 93.06 78 CYS A O 1
ATOM 575 N N . ASP A 1 79 ? 4.863 -5.813 6.523 1.00 89.31 79 ASP A N 1
ATOM 576 C CA . ASP A 1 79 ? 5.542 -5.416 7.747 1.00 89.31 79 ASP A CA 1
ATOM 577 C C . ASP A 1 79 ? 5.102 -4.021 8.182 1.00 89.31 79 ASP A C 1
ATOM 579 O O . ASP A 1 79 ? 4.839 -3.129 7.370 1.00 89.31 79 ASP A O 1
ATOM 583 N N . LEU A 1 80 ? 5.040 -3.832 9.496 1.00 83.88 80 LEU A N 1
ATOM 584 C CA . LEU A 1 80 ? 4.832 -2.522 10.095 1.00 83.88 80 LEU A CA 1
ATOM 585 C C . LEU A 1 80 ? 6.155 -1.751 10.084 1.00 83.88 80 LEU A C 1
ATOM 587 O O . LEU A 1 80 ? 7.162 -2.220 10.613 1.00 83.88 80 LEU A O 1
ATOM 591 N N . GLY A 1 81 ? 6.137 -0.567 9.481 1.00 71.75 81 GLY A N 1
ATOM 592 C CA . GLY A 1 81 ? 7.169 0.448 9.649 1.00 71.75 81 GLY A CA 1
ATOM 593 C C . GLY A 1 81 ? 6.994 1.216 10.962 1.00 71.75 81 GLY A C 1
ATOM 594 O O . GLY A 1 81 ? 6.262 0.807 11.864 1.00 71.75 81 GLY A O 1
ATOM 595 N N . LEU A 1 82 ? 7.660 2.367 11.072 1.00 69.81 82 LEU A N 1
ATOM 596 C CA . LEU A 1 82 ? 7.436 3.286 12.189 1.00 69.81 82 LEU A CA 1
ATOM 597 C C . LEU A 1 82 ? 5.970 3.743 12.207 1.00 69.81 82 LEU A C 1
ATOM 599 O O . LEU A 1 82 ? 5.454 4.216 11.199 1.00 69.81 82 LEU A O 1
ATOM 603 N N . ALA A 1 83 ? 5.309 3.641 13.358 1.00 63.59 83 ALA A N 1
ATOM 604 C CA . ALA A 1 83 ? 4.014 4.272 13.580 1.00 63.59 83 ALA A CA 1
ATOM 605 C C . ALA A 1 83 ? 4.232 5.712 14.067 1.00 63.59 83 ALA A C 1
ATOM 607 O O . ALA A 1 83 ? 4.910 5.936 15.072 1.00 63.59 83 ALA A O 1
ATOM 608 N N . ILE A 1 84 ? 3.668 6.698 13.363 1.00 60.91 84 ILE A N 1
ATOM 609 C CA . ILE A 1 84 ? 3.630 8.092 13.826 1.00 60.91 84 ILE A CA 1
ATOM 610 C C . ILE A 1 84 ? 2.210 8.364 14.335 1.00 60.91 84 ILE A C 1
ATOM 612 O O . ILE A 1 84 ? 1.292 8.637 13.560 1.00 60.91 84 ILE A O 1
ATOM 616 N N . GLY A 1 85 ? 2.014 8.255 15.652 1.00 69.69 85 GLY A N 1
ATOM 617 C CA . GLY A 1 85 ? 0.678 8.278 16.264 1.00 69.69 85 GLY A CA 1
ATOM 618 C C . GLY A 1 85 ? -0.140 7.027 15.911 1.00 69.69 85 GLY A C 1
ATOM 619 O O . GLY A 1 85 ? 0.432 5.966 15.703 1.00 69.69 85 GLY A O 1
ATOM 620 N N . ALA A 1 86 ? -1.469 7.151 15.802 1.00 70.81 86 ALA A N 1
ATOM 621 C CA . ALA A 1 86 ? -2.389 6.038 15.499 1.00 70.81 86 ALA A CA 1
ATOM 622 C C . ALA A 1 86 ? -2.529 5.731 13.987 1.00 70.81 86 ALA A C 1
ATOM 624 O O . ALA A 1 86 ? -3.620 5.402 13.504 1.00 70.81 86 ALA A O 1
ATOM 625 N N . ARG A 1 87 ? -1.454 5.923 13.209 1.00 72.25 87 ARG A N 1
ATOM 626 C CA . ARG A 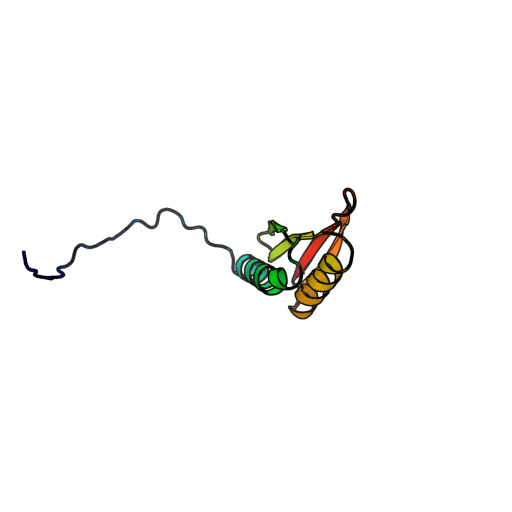1 87 ? -1.429 5.713 11.750 1.00 72.25 87 ARG A CA 1
ATOM 627 C C . ARG A 1 87 ? -0.172 4.935 11.347 1.00 72.25 87 ARG A C 1
ATOM 629 O O . ARG A 1 87 ? 0.863 5.556 11.101 1.00 72.25 87 ARG A O 1
ATOM 636 N N . PRO A 1 88 ? -0.220 3.596 11.309 1.00 77.00 88 PRO A N 1
ATOM 637 C CA . PRO A 1 88 ? 0.920 2.778 10.944 1.00 77.00 88 PRO A CA 1
ATOM 638 C C . PRO A 1 88 ? 1.291 3.001 9.485 1.00 77.00 88 PRO A C 1
ATOM 640 O O . PRO A 1 88 ? 0.437 2.931 8.595 1.00 77.00 88 PRO A O 1
ATOM 643 N N . HIS A 1 89 ? 2.585 3.196 9.245 1.00 88.06 89 HIS A N 1
ATOM 644 C CA . HIS A 1 89 ? 3.164 3.003 7.925 1.00 88.06 89 HIS A CA 1
ATOM 645 C C . HIS A 1 89 ? 3.321 1.499 7.703 1.00 88.06 89 HIS A C 1
ATOM 647 O O . HIS A 1 89 ? 3.916 0.805 8.525 1.00 88.06 89 HIS A O 1
ATOM 653 N N . THR A 1 90 ? 2.756 0.982 6.618 1.00 90.81 90 THR A N 1
ATOM 654 C CA . THR A 1 90 ? 2.820 -0.440 6.274 1.00 90.81 90 THR A CA 1
ATOM 655 C C . THR A 1 90 ? 3.587 -0.613 4.976 1.00 90.81 90 THR A C 1
ATOM 657 O O . THR A 1 90 ? 3.312 0.059 3.980 1.00 90.81 90 THR A O 1
ATOM 660 N N . HIS A 1 91 ? 4.543 -1.534 4.996 1.00 93.62 91 HIS A N 1
ATOM 661 C CA . HIS A 1 91 ? 5.367 -1.895 3.855 1.00 93.62 91 HIS A CA 1
ATOM 662 C C . HIS A 1 91 ? 4.989 -3.305 3.415 1.00 93.62 91 HIS A C 1
ATOM 664 O O . HIS A 1 91 ? 5.233 -4.268 4.137 1.00 93.62 91 HIS A O 1
ATOM 670 N N . CYS A 1 92 ? 4.393 -3.433 2.234 1.00 94.94 92 CYS A N 1
ATOM 671 C CA . CYS A 1 92 ? 3.997 -4.716 1.670 1.00 94.94 92 CYS A CA 1
ATOM 672 C C . CYS A 1 92 ? 4.897 -5.087 0.492 1.00 94.94 92 CYS A C 1
ATOM 674 O O . CYS A 1 92 ? 4.936 -4.395 -0.529 1.00 94.94 92 CYS A O 1
ATOM 676 N N . TYR A 1 93 ? 5.601 -6.205 0.623 1.00 94.69 93 TYR A N 1
ATOM 677 C CA . TYR A 1 93 ? 6.529 -6.746 -0.365 1.00 94.69 93 TYR A CA 1
ATOM 678 C C . TYR A 1 93 ? 5.854 -7.873 -1.150 1.00 94.69 93 TYR A C 1
ATOM 680 O O . TYR A 1 93 ? 5.210 -8.714 -0.522 1.00 94.69 93 TYR A O 1
ATOM 688 N N . PRO A 1 94 ? 5.994 -7.948 -2.484 1.00 93.88 94 PRO A N 1
ATOM 689 C CA . PRO A 1 94 ? 5.569 -9.131 -3.224 1.00 93.88 94 PRO A CA 1
ATOM 690 C C . PRO A 1 94 ? 6.299 -10.367 -2.686 1.00 93.88 94 PRO A C 1
ATOM 692 O O . PRO A 1 94 ? 7.523 -10.351 -2.542 1.00 93.88 94 PRO A O 1
ATOM 695 N N . LYS A 1 95 ? 5.566 -11.437 -2.375 1.00 91.31 95 LYS A N 1
ATOM 696 C CA . LYS A 1 95 ? 6.163 -12.731 -2.039 1.00 91.31 95 LYS A CA 1
ATOM 697 C C . LYS A 1 95 ? 6.793 -13.303 -3.302 1.00 91.31 95 LYS A C 1
ATOM 699 O O . LYS A 1 95 ? 6.183 -13.278 -4.370 1.00 91.31 95 LYS A O 1
ATOM 704 N N . SER A 1 96 ? 8.002 -13.832 -3.169 1.00 76.44 96 SER A N 1
ATOM 705 C CA . SER A 1 96 ? 8.607 -14.658 -4.209 1.00 76.44 96 SER A CA 1
ATOM 706 C C . SER A 1 96 ? 7.672 -15.838 -4.482 1.00 76.44 96 SER A C 1
ATOM 708 O O . SER A 1 96 ? 7.331 -16.569 -3.550 1.00 76.44 96 SER A O 1
ATOM 710 N N . SER A 1 97 ? 7.214 -15.958 -5.728 1.00 58.31 97 SER A N 1
ATOM 711 C CA . SER A 1 97 ? 6.413 -17.084 -6.225 1.00 58.31 97 SER A CA 1
ATOM 712 C C . SER A 1 97 ? 7.176 -18.398 -6.165 1.00 58.31 97 SER A C 1
ATOM 714 O O . SER A 1 97 ? 8.374 -18.354 -6.534 1.00 58.31 97 SER A O 1
#

Radius of gyration: 20.04 Å; chains: 1; bounding box: 40×40×59 Å

Secondary structure (DSSP, 8-state):
--------------------PPPHHHHHHHHHHHHHGGG-TT-EEEEE-TT--EEEE--TTHHHHHHHHHHHHTTEEEEEEEE-SS-EEEEEEEPP-